Protein AF-A0A814LYJ8-F1 (afdb_monomer)

Structure (mmCIF, N/CA/C/O backbone):
data_AF-A0A814LYJ8-F1
#
_entry.id   AF-A0A814LYJ8-F1
#
loop_
_atom_site.group_PDB
_atom_site.id
_atom_site.type_symbol
_atom_site.label_atom_id
_atom_site.label_alt_id
_atom_site.label_comp_id
_atom_site.label_asym_id
_atom_site.label_entity_id
_atom_site.label_seq_id
_atom_site.pdbx_PDB_ins_code
_atom_site.Cartn_x
_atom_site.Cartn_y
_atom_site.Cartn_z
_atom_site.occupancy
_atom_site.B_iso_or_equiv
_atom_site.auth_seq_id
_atom_site.auth_comp_id
_atom_site.auth_asym_id
_atom_site.auth_atom_id
_atom_site.pdbx_PDB_model_num
ATOM 1 N N . MET A 1 1 ? -21.471 2.538 -28.122 1.00 33.69 1 MET A N 1
ATOM 2 C CA . MET A 1 1 ? -21.883 2.322 -26.720 1.00 33.69 1 MET A CA 1
ATOM 3 C C . MET A 1 1 ? -20.669 1.775 -25.994 1.00 33.69 1 MET A C 1
ATOM 5 O O . MET A 1 1 ? -20.336 0.611 -26.161 1.00 33.69 1 MET A O 1
ATOM 9 N N . THR A 1 2 ? -19.912 2.650 -25.343 1.00 31.03 2 THR A N 1
ATOM 10 C CA . THR A 1 2 ? -18.649 2.291 -24.691 1.00 31.03 2 THR A CA 1
ATOM 11 C C . THR A 1 2 ? -18.987 1.859 -23.271 1.00 31.03 2 THR A C 1
ATOM 13 O O . THR A 1 2 ? -19.443 2.676 -22.477 1.00 31.03 2 THR A O 1
ATOM 16 N N . PHE A 1 3 ? -18.837 0.571 -22.965 1.00 31.52 3 PHE A N 1
ATOM 17 C CA . PHE A 1 3 ? -18.967 0.076 -21.599 1.00 31.52 3 PHE A CA 1
ATOM 18 C C . PHE A 1 3 ? -17.738 0.529 -20.809 1.00 31.52 3 PHE A C 1
ATOM 20 O O . PHE A 1 3 ? -16.687 -0.105 -20.853 1.00 31.52 3 PHE A O 1
ATOM 27 N N . THR A 1 4 ? -17.851 1.641 -20.087 1.00 35.84 4 THR A N 1
ATOM 28 C CA . THR A 1 4 ? -16.944 1.931 -18.977 1.00 35.84 4 THR A CA 1
ATOM 29 C C . THR A 1 4 ? -17.219 0.898 -17.893 1.00 35.84 4 THR A C 1
ATOM 31 O O . THR A 1 4 ? -18.215 0.981 -17.176 1.00 35.84 4 THR A O 1
ATOM 34 N N . LYS A 1 5 ? -16.359 -0.120 -17.811 1.00 43.91 5 LYS A N 1
ATOM 35 C CA . LYS A 1 5 ? -16.302 -1.055 -16.687 1.00 43.91 5 LYS A CA 1
ATOM 36 C C . LYS A 1 5 ? -15.963 -0.226 -15.447 1.00 43.91 5 LYS A C 1
ATOM 38 O O . LYS A 1 5 ? -14.799 0.080 -15.211 1.00 43.91 5 LYS A O 1
ATOM 43 N N . HIS A 1 6 ? -16.978 0.219 -14.709 1.00 47.75 6 HIS A N 1
ATOM 44 C CA . HIS A 1 6 ? -16.765 0.845 -13.411 1.00 47.75 6 HIS A CA 1
ATOM 45 C C . HIS A 1 6 ? -16.099 -0.201 -12.519 1.00 47.75 6 HIS A C 1
ATOM 47 O O . HIS A 1 6 ? -16.712 -1.210 -12.175 1.00 47.75 6 HIS A O 1
ATOM 53 N N . ALA A 1 7 ? -14.818 0.000 -12.213 1.00 55.31 7 ALA A N 1
ATOM 54 C CA . ALA A 1 7 ? -14.160 -0.747 -11.158 1.00 55.31 7 ALA A CA 1
ATOM 55 C C . ALA A 1 7 ? -14.950 -0.485 -9.873 1.00 55.3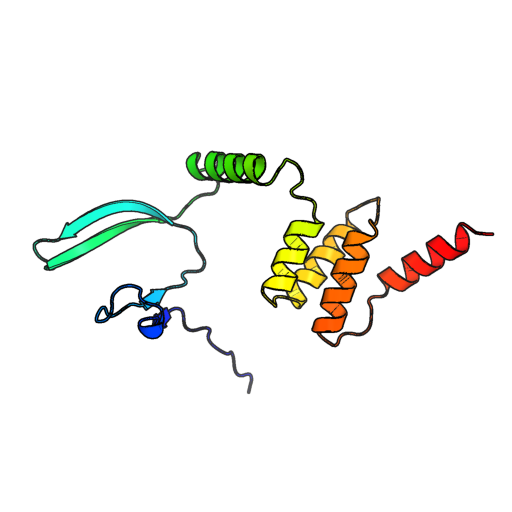1 7 ALA A C 1
ATOM 57 O O . ALA A 1 7 ? -15.133 0.668 -9.480 1.00 55.31 7 ALA A O 1
ATOM 58 N N . SER A 1 8 ? -15.489 -1.549 -9.281 1.00 58.19 8 SER A N 1
ATOM 59 C CA . SER A 1 8 ? -16.212 -1.449 -8.021 1.00 58.19 8 SER A CA 1
ATOM 60 C C . SER A 1 8 ? -15.223 -0.962 -6.964 1.00 58.19 8 SER A C 1
ATOM 62 O O . SER A 1 8 ? -14.170 -1.569 -6.777 1.00 58.19 8 SER A O 1
ATOM 64 N N . THR A 1 9 ? -15.520 0.159 -6.311 1.00 68.31 9 THR A N 1
ATOM 65 C CA . THR A 1 9 ? -14.655 0.750 -5.274 1.00 68.31 9 THR A CA 1
ATOM 66 C C . THR A 1 9 ? -14.619 -0.094 -4.003 1.00 68.31 9 THR A C 1
ATOM 68 O O . THR A 1 9 ? -13.833 0.189 -3.104 1.00 68.31 9 THR A O 1
ATOM 71 N N . SER A 1 10 ? -15.458 -1.127 -3.927 1.00 81.94 10 SER A N 1
ATOM 72 C CA . SER A 1 10 ? -15.451 -2.129 -2.875 1.00 81.94 10 SER A CA 1
ATOM 73 C C . SER A 1 10 ? -15.650 -3.549 -3.414 1.00 81.94 10 SER A C 1
ATOM 75 O O . SER A 1 10 ? -16.268 -3.748 -4.468 1.00 81.94 10 SER A O 1
ATOM 77 N N . ALA A 1 11 ? -15.126 -4.528 -2.678 1.00 84.62 11 ALA A N 1
ATOM 78 C CA . ALA A 1 11 ? -15.250 -5.955 -2.948 1.00 84.62 11 ALA A CA 1
ATOM 79 C C . ALA A 1 11 ? -15.507 -6.730 -1.650 1.00 84.62 11 ALA A C 1
ATOM 81 O O . ALA A 1 11 ? -14.872 -6.459 -0.635 1.00 84.62 11 ALA A O 1
ATOM 82 N N . ASP A 1 12 ? -16.412 -7.703 -1.698 1.00 85.69 12 ASP A N 1
ATOM 83 C CA . ASP A 1 12 ? -16.602 -8.685 -0.628 1.00 85.69 12 ASP A CA 1
ATOM 84 C C . ASP A 1 12 ? -15.430 -9.676 -0.642 1.00 85.69 12 ASP A C 1
ATOM 86 O O . ASP A 1 12 ? -15.125 -10.294 -1.670 1.00 85.69 12 ASP A O 1
ATOM 90 N N . ILE A 1 13 ? -14.760 -9.797 0.499 1.00 87.94 13 ILE A N 1
ATOM 91 C CA . ILE A 1 13 ? -13.598 -10.664 0.678 1.00 87.94 13 ILE A CA 1
ATOM 92 C C . ILE A 1 13 ? -13.796 -11.679 1.807 1.00 87.94 13 ILE A C 1
ATOM 94 O O . ILE A 1 13 ? -12.819 -12.259 2.269 1.00 87.94 13 ILE A O 1
ATOM 98 N N . ILE A 1 14 ? -15.041 -11.986 2.193 1.00 88.31 14 ILE A N 1
ATOM 99 C CA . ILE A 1 14 ? -15.364 -12.986 3.232 1.00 88.31 14 ILE A CA 1
ATOM 100 C C . ILE A 1 14 ? -14.660 -14.323 2.964 1.00 88.31 14 ILE A C 1
ATOM 102 O O . ILE A 1 14 ? -14.157 -14.978 3.873 1.00 88.31 14 ILE A O 1
ATOM 106 N N . HIS A 1 15 ? -14.577 -14.723 1.694 1.00 85.75 15 HIS A N 1
ATOM 107 C CA . HIS A 1 15 ? -13.919 -15.961 1.268 1.00 85.75 15 HIS A CA 1
ATOM 108 C C . HIS A 1 15 ? -12.396 -15.987 1.507 1.00 85.75 15 HIS A C 1
ATOM 110 O O . HIS A 1 15 ? -11.800 -17.063 1.470 1.00 85.75 15 HIS A O 1
ATOM 116 N N . LEU A 1 16 ? -11.777 -14.826 1.737 1.00 85.50 16 LEU A N 1
ATOM 117 C CA . LEU A 1 16 ? -10.364 -14.660 2.085 1.00 85.50 16 LEU A CA 1
ATOM 118 C C . LEU A 1 16 ? -10.153 -14.396 3.580 1.00 85.50 16 LEU A C 1
ATOM 120 O O . LEU A 1 16 ? -9.004 -14.414 4.024 1.00 85.50 16 LEU A O 1
ATOM 124 N N . SER A 1 17 ? -11.225 -14.159 4.343 1.00 80.81 17 SER A N 1
ATOM 125 C CA . SER A 1 17 ? -11.122 -13.840 5.764 1.00 80.81 17 SER A CA 1
ATOM 126 C C . SER A 1 17 ? -10.441 -14.972 6.532 1.00 80.81 17 SER A C 1
ATOM 128 O O . SER A 1 17 ? -10.746 -16.161 6.372 1.00 80.81 17 SER A O 1
ATOM 130 N N . TYR A 1 18 ? -9.516 -14.589 7.411 1.00 84.88 18 TYR A N 1
ATOM 131 C CA . TYR A 1 18 ? -8.881 -15.512 8.346 1.00 84.88 18 TYR A CA 1
ATOM 132 C C . TYR A 1 18 ? -9.880 -16.015 9.404 1.00 84.88 18 TYR A C 1
ATOM 134 O O . TYR A 1 18 ? -9.787 -17.160 9.859 1.00 84.88 18 TYR A O 1
ATOM 142 N N . TYR A 1 19 ? -10.865 -15.186 9.767 1.00 84.19 19 TYR A N 1
ATOM 143 C CA . TYR A 1 19 ? -11.868 -15.488 10.781 1.00 84.19 19 TYR A CA 1
ATOM 144 C C . TYR A 1 19 ? -13.190 -15.884 10.128 1.00 84.19 19 TYR A C 1
ATOM 146 O O . TYR A 1 19 ? -13.983 -15.069 9.666 1.00 84.19 19 TYR A O 1
ATOM 154 N N . LYS A 1 20 ? -13.456 -17.193 10.120 1.00 78.50 20 LYS A N 1
ATOM 155 C CA . LYS A 1 20 ? -14.696 -17.739 9.560 1.00 78.50 20 LYS A CA 1
ATOM 156 C C . LYS A 1 20 ? -15.916 -17.167 10.294 1.00 78.50 20 LYS A C 1
ATOM 158 O O . LYS A 1 20 ? -16.139 -17.507 11.454 1.00 78.50 20 LYS A O 1
ATOM 163 N N . GLY A 1 21 ? -16.719 -16.372 9.587 1.00 81.31 21 GLY A N 1
ATOM 164 C CA . GLY A 1 21 ? -17.972 -15.792 10.082 1.00 81.31 21 GLY A CA 1
ATOM 165 C C . GLY A 1 21 ? -17.977 -14.268 10.203 1.00 81.31 21 GLY A C 1
ATOM 166 O O . GLY A 1 21 ? -19.008 -13.720 10.583 1.00 81.31 21 GLY A O 1
ATOM 167 N N . GLU A 1 22 ? -16.869 -13.594 9.892 1.00 86.62 22 GLU A N 1
ATOM 168 C CA . GLU A 1 22 ? -16.846 -12.136 9.761 1.00 86.62 22 GLU A CA 1
ATOM 169 C C . GLU A 1 22 ? -17.238 -11.711 8.340 1.00 86.62 22 GLU A C 1
ATOM 171 O O . GLU A 1 22 ? -16.815 -12.324 7.357 1.00 86.62 22 GLU A O 1
ATOM 176 N N . ASP A 1 23 ? -18.046 -10.652 8.244 1.00 86.44 23 ASP A N 1
ATOM 177 C CA . ASP A 1 23 ? -18.346 -9.984 6.980 1.00 86.44 23 ASP A CA 1
ATOM 178 C C . ASP A 1 23 ? -17.226 -8.974 6.681 1.00 86.44 23 ASP A C 1
ATOM 180 O O . ASP A 1 23 ? -17.110 -7.947 7.354 1.00 86.44 23 ASP A O 1
ATOM 184 N N . GLU A 1 24 ? -16.390 -9.256 5.678 1.00 86.81 24 GLU A N 1
ATOM 185 C CA . GLU A 1 24 ? -15.256 -8.407 5.302 1.00 86.81 24 GLU A CA 1
ATOM 186 C C . GLU A 1 24 ? -15.437 -7.777 3.919 1.00 86.81 24 GLU A C 1
ATOM 188 O O . GLU A 1 24 ? -15.742 -8.445 2.927 1.00 86.81 24 GLU A O 1
ATOM 193 N N . VAL A 1 25 ? -15.176 -6.470 3.840 1.00 86.69 25 VAL A N 1
ATOM 194 C CA . VAL A 1 25 ? -15.229 -5.700 2.596 1.00 86.69 25 VAL A CA 1
ATOM 195 C C . VAL A 1 25 ? -13.910 -4.962 2.395 1.00 86.69 25 VAL A C 1
ATOM 197 O O . VAL A 1 25 ? -13.503 -4.148 3.222 1.00 86.69 25 VAL A O 1
ATOM 200 N N . LEU A 1 26 ? -13.263 -5.205 1.258 1.00 84.31 26 LEU A N 1
ATOM 201 C CA . LEU A 1 26 ? -12.135 -4.419 0.777 1.00 84.31 26 LEU A CA 1
ATOM 202 C C . LEU A 1 26 ? -12.657 -3.142 0.123 1.00 84.31 26 LEU A C 1
ATOM 204 O O . LEU A 1 26 ? -13.551 -3.214 -0.716 1.00 84.31 26 LEU A O 1
ATOM 208 N N . ILE A 1 27 ? -12.072 -1.989 0.445 1.00 81.62 27 ILE A N 1
ATOM 209 C CA . ILE A 1 27 ? -12.386 -0.710 -0.201 1.00 81.62 27 ILE A CA 1
ATOM 210 C C . ILE A 1 27 ? -11.109 -0.148 -0.827 1.00 81.62 27 ILE A C 1
ATOM 212 O O . ILE A 1 27 ? -10.098 0.021 -0.149 1.00 81.62 27 ILE A O 1
ATOM 216 N N . MET A 1 28 ? -11.159 0.168 -2.120 1.00 78.88 28 MET A N 1
ATOM 217 C CA . MET A 1 28 ? -10.081 0.844 -2.839 1.00 78.88 28 MET A CA 1
ATOM 218 C C . MET A 1 28 ? -10.458 2.304 -3.077 1.00 78.88 28 MET A C 1
ATOM 220 O O . MET A 1 28 ? -11.312 2.611 -3.907 1.00 78.88 28 MET A O 1
ATOM 224 N N . LEU A 1 29 ? -9.792 3.211 -2.362 1.00 72.69 29 LEU A N 1
ATOM 225 C CA . LEU A 1 29 ? -10.038 4.655 -2.449 1.00 72.69 29 LEU A CA 1
ATOM 226 C C . LEU A 1 29 ? -9.052 5.388 -3.373 1.00 72.69 29 LEU A C 1
ATOM 228 O O . LEU A 1 29 ? -9.171 6.595 -3.554 1.00 72.69 29 LEU A O 1
ATOM 232 N N . GLY A 1 30 ? -8.082 4.677 -3.963 1.00 68.31 30 GLY A N 1
ATOM 233 C CA . GLY A 1 30 ? -7.074 5.272 -4.851 1.00 68.31 30 GLY A CA 1
ATOM 234 C C . GLY A 1 30 ? -6.182 6.318 -4.171 1.00 68.31 30 GLY A C 1
ATOM 235 O O . GLY A 1 30 ? -5.555 7.117 -4.857 1.00 68.31 30 GLY A O 1
ATOM 236 N N . ALA A 1 31 ? -6.144 6.319 -2.838 1.00 74.56 31 ALA A N 1
ATOM 237 C CA . ALA A 1 31 ? -5.412 7.262 -2.010 1.00 74.56 31 ALA A CA 1
ATOM 238 C C . ALA A 1 31 ? -4.800 6.532 -0.811 1.00 74.56 31 ALA A C 1
ATOM 240 O O . ALA A 1 31 ? -5.345 5.533 -0.334 1.00 74.56 31 ALA A O 1
ATOM 241 N N . MET A 1 32 ? -3.660 7.036 -0.343 1.00 75.88 32 MET A N 1
ATOM 242 C CA . MET A 1 32 ? -3.023 6.566 0.882 1.00 75.88 32 MET A CA 1
ATOM 243 C C . MET A 1 32 ? -3.550 7.375 2.062 1.00 75.88 32 MET A C 1
ATOM 245 O O . MET A 1 32 ? -3.737 8.586 1.958 1.00 75.88 32 MET A O 1
ATOM 249 N N . PHE A 1 33 ? -3.790 6.698 3.180 1.00 82.88 33 PHE A N 1
ATOM 250 C CA . PHE A 1 33 ? -4.274 7.328 4.398 1.00 82.88 33 PHE A CA 1
ATOM 251 C C . PHE A 1 33 ? -3.393 6.941 5.576 1.00 82.88 33 PHE A C 1
ATOM 253 O O . PHE A 1 33 ? -3.013 5.776 5.712 1.00 82.88 33 PHE A O 1
ATOM 260 N N . HIS A 1 34 ? -3.113 7.907 6.441 1.00 82.12 34 HIS A N 1
ATOM 261 C CA . HIS A 1 34 ? -2.498 7.660 7.733 1.00 82.12 34 HIS A CA 1
ATOM 262 C C . HIS A 1 34 ? -3.597 7.394 8.772 1.00 82.12 34 HIS A C 1
ATOM 264 O O . HIS A 1 34 ? -4.610 8.096 8.826 1.00 82.12 34 HIS A O 1
ATOM 270 N N . THR A 1 35 ? -3.439 6.334 9.571 1.00 87.81 35 THR A N 1
ATOM 271 C CA . THR A 1 35 ? -4.402 6.009 10.634 1.00 87.81 35 THR A CA 1
ATOM 272 C C . THR A 1 35 ? -4.034 6.771 11.893 1.00 87.81 35 THR A C 1
ATOM 274 O O . THR A 1 35 ? -3.075 6.429 12.573 1.00 87.81 35 THR A O 1
ATOM 277 N N . GLU A 1 36 ? -4.842 7.768 12.236 1.00 87.19 36 GLU A N 1
ATOM 278 C CA . GLU A 1 36 ? -4.612 8.616 13.406 1.00 87.19 36 GLU A CA 1
ATOM 279 C C . GLU A 1 36 ? -5.013 7.912 14.699 1.00 87.19 36 GLU A C 1
ATOM 281 O O . GLU A 1 36 ? -4.333 7.971 15.724 1.00 87.19 36 GLU A O 1
ATOM 286 N N . LYS A 1 37 ? -6.189 7.281 14.681 1.00 93.38 37 LYS A N 1
ATOM 287 C CA . LYS A 1 37 ? -6.786 6.717 15.886 1.00 93.38 37 LYS A CA 1
ATOM 288 C C . LYS A 1 37 ? -7.831 5.681 15.544 1.00 93.38 37 LYS A C 1
ATOM 290 O O . LYS A 1 37 ? -8.637 5.876 14.643 1.00 93.38 37 LYS A O 1
ATOM 295 N N . ILE A 1 38 ? -7.880 4.632 16.354 1.00 95.94 38 ILE A N 1
ATOM 296 C CA . ILE A 1 38 ? -8.980 3.676 16.366 1.00 95.94 38 ILE A CA 1
ATOM 297 C C . ILE A 1 38 ? -9.624 3.731 17.749 1.00 95.94 38 ILE A C 1
ATOM 299 O O . ILE A 1 38 ? -8.946 3.594 18.769 1.00 95.94 38 ILE A O 1
ATOM 303 N N . ASN A 1 39 ? -10.933 3.960 17.809 1.00 96.25 39 ASN A N 1
ATOM 304 C CA . ASN A 1 39 ? -11.669 3.947 19.069 1.00 96.25 39 ASN A CA 1
ATOM 305 C C . ASN A 1 39 ? -13.076 3.387 18.917 1.00 96.25 39 ASN A C 1
ATOM 307 O O . ASN A 1 39 ? -13.715 3.536 17.883 1.00 96.25 39 ASN A O 1
ATOM 311 N N . TYR A 1 40 ? -13.587 2.797 19.993 1.00 97.06 40 TYR A N 1
ATOM 312 C CA . TYR A 1 40 ? -14.961 2.321 20.033 1.00 97.06 40 TYR A CA 1
ATOM 313 C C . TYR A 1 40 ? -15.928 3.486 20.281 1.00 97.06 40 TYR A C 1
ATOM 315 O O . TYR A 1 40 ? -15.881 4.139 21.331 1.00 97.06 40 TYR A O 1
ATOM 323 N N . GLY A 1 41 ? -16.796 3.767 19.311 1.00 95.31 41 GLY A N 1
ATOM 324 C CA . GLY A 1 41 ? -17.892 4.722 19.435 1.00 95.31 41 GLY A CA 1
ATOM 325 C C . GLY A 1 41 ? -19.025 4.102 20.242 1.00 95.31 41 GLY A C 1
ATOM 326 O O . GLY A 1 41 ? -19.785 3.287 19.732 1.00 95.31 41 GLY A O 1
ATOM 327 N N . LYS A 1 42 ? -19.158 4.466 21.525 1.00 94.81 42 LYS A N 1
ATOM 328 C CA . LYS A 1 42 ? -20.205 3.900 22.402 1.00 94.81 42 LYS A CA 1
ATOM 329 C C . LYS A 1 42 ? -21.627 4.195 21.917 1.00 94.81 42 LYS A C 1
ATOM 331 O O . LYS A 1 42 ? -22.542 3.452 22.255 1.00 94.81 42 LYS A O 1
ATOM 336 N N . LYS A 1 43 ? -21.831 5.290 21.184 1.00 93.94 43 LYS A N 1
ATOM 337 C CA . LYS A 1 43 ? -23.149 5.678 20.675 1.00 93.94 43 LYS A CA 1
ATOM 338 C C . LYS A 1 43 ? -23.499 4.891 19.412 1.00 93.94 43 LYS A C 1
ATOM 340 O O . LYS A 1 43 ? -24.622 4.429 19.275 1.00 93.94 43 LYS A O 1
ATOM 345 N N . GLU A 1 44 ? -22.524 4.725 18.532 1.00 91.94 44 GLU A N 1
ATOM 346 C CA . GLU A 1 44 ? -22.629 4.031 17.251 1.00 91.94 44 GLU A CA 1
ATOM 347 C C . GLU A 1 44 ? -22.473 2.508 17.407 1.00 91.94 44 GLU A C 1
ATOM 349 O O . GLU A 1 44 ? -22.811 1.765 16.495 1.00 91.94 44 GLU A O 1
ATOM 354 N N . GLN A 1 45 ? -21.988 2.051 18.571 1.00 95.19 45 GLN A N 1
ATOM 355 C CA . GLN A 1 45 ? -21.694 0.650 18.900 1.00 95.19 45 GLN A CA 1
ATOM 356 C C . GLN A 1 45 ? -20.771 -0.014 17.868 1.00 95.19 45 GLN A C 1
ATOM 358 O O . GLN A 1 45 ? -20.947 -1.172 17.498 1.00 95.19 45 GLN A O 1
ATOM 363 N N . MET A 1 46 ? -19.774 0.735 17.397 1.00 93.38 46 MET A N 1
ATOM 364 C CA . MET A 1 46 ? -18.813 0.254 16.410 1.00 93.38 46 MET A CA 1
ATOM 365 C C . MET A 1 46 ? -17.428 0.858 16.627 1.00 93.38 46 MET A C 1
ATOM 367 O O . MET A 1 46 ? -17.273 1.921 17.234 1.00 93.38 46 MET A O 1
ATOM 371 N N . TRP A 1 47 ? -16.410 0.179 16.105 1.00 94.50 47 TRP A N 1
ATOM 372 C CA . TRP A 1 47 ? -15.065 0.731 16.018 1.00 94.50 47 TRP A CA 1
ATOM 373 C C . TRP A 1 47 ? -14.998 1.773 14.904 1.00 94.50 47 TRP A C 1
ATOM 375 O O . TRP A 1 47 ? -15.454 1.539 13.789 1.00 94.50 47 TRP A O 1
ATOM 385 N N . ILE A 1 48 ? -14.434 2.932 15.228 1.00 94.44 48 ILE A N 1
ATOM 386 C CA . ILE A 1 48 ? -14.252 4.055 14.316 1.00 94.44 48 ILE A CA 1
ATOM 387 C C . ILE A 1 48 ? -12.751 4.248 14.137 1.00 94.44 48 ILE A C 1
ATOM 389 O O . ILE A 1 48 ? -12.036 4.493 15.113 1.00 94.44 48 ILE A O 1
ATOM 393 N N . ALA A 1 49 ? -12.292 4.125 12.894 1.00 92.75 49 ALA A N 1
ATOM 394 C CA . ALA A 1 49 ? -10.947 4.498 12.489 1.00 92.75 49 ALA A CA 1
ATOM 395 C C . ALA A 1 49 ? -10.977 5.928 11.933 1.00 92.75 49 ALA A C 1
ATOM 397 O O . ALA A 1 49 ? -11.610 6.196 10.912 1.00 92.75 49 ALA A O 1
ATOM 398 N N . SER A 1 50 ? -10.306 6.846 12.620 1.00 91.50 50 SER A N 1
ATOM 399 C CA . SER A 1 50 ? -10.032 8.189 12.122 1.00 91.50 50 SER A CA 1
ATOM 400 C C . SER A 1 50 ? -8.773 8.142 11.272 1.00 91.50 50 SER A C 1
ATOM 402 O O . SER A 1 50 ? -7.716 7.729 11.754 1.00 91.50 50 SER A O 1
ATOM 404 N N . VAL A 1 51 ? -8.891 8.575 10.020 1.00 88.06 51 VAL A N 1
ATOM 405 C CA . VAL A 1 51 ? -7.796 8.569 9.050 1.00 88.06 51 VAL A CA 1
ATOM 406 C C . VAL A 1 51 ? -7.617 9.952 8.431 1.00 88.06 51 VAL A C 1
ATOM 408 O O . VAL A 1 51 ? -8.595 10.679 8.238 1.00 88.06 51 VAL A O 1
ATOM 411 N N . SER A 1 52 ? -6.379 10.317 8.122 1.00 85.38 52 SER A N 1
ATOM 412 C CA . SER A 1 52 ? -6.013 11.532 7.392 1.00 85.38 52 SER A CA 1
ATOM 413 C C . SER A 1 52 ? -5.474 11.155 6.011 1.00 85.38 52 SER A C 1
ATOM 415 O O . SER A 1 52 ? -4.959 10.053 5.815 1.00 85.38 52 SER A O 1
ATOM 417 N N . LEU A 1 53 ? -5.655 12.029 5.016 1.00 82.25 53 LEU A N 1
ATOM 418 C CA . LEU A 1 53 ? -5.065 11.816 3.694 1.00 82.25 53 LEU A CA 1
ATOM 419 C C . LEU A 1 53 ? -3.549 11.971 3.816 1.00 82.25 53 LEU A C 1
ATOM 421 O O . LEU A 1 53 ? -3.094 13.017 4.272 1.00 82.25 53 LEU A O 1
ATOM 425 N N . ALA A 1 54 ? -2.805 10.957 3.379 1.00 73.62 54 ALA A N 1
ATOM 426 C CA . ALA A 1 54 ? -1.355 11.032 3.341 1.00 73.62 54 ALA A CA 1
ATOM 427 C C . ALA A 1 54 ? -0.923 12.122 2.349 1.00 73.62 54 ALA A C 1
ATOM 429 O O . ALA A 1 54 ? -1.350 12.121 1.190 1.00 73.62 54 ALA A O 1
ATOM 430 N N . SER A 1 55 ? -0.093 13.049 2.812 1.00 69.00 55 SER A N 1
ATOM 431 C CA . SER A 1 55 ? 0.537 14.084 1.992 1.00 69.00 55 SER A CA 1
ATOM 432 C C . SER A 1 55 ? 1.975 13.681 1.657 1.00 69.00 55 SER A C 1
ATOM 434 O O . SER A 1 55 ? 2.628 12.997 2.439 1.00 69.00 55 SER A O 1
ATOM 436 N N . ASP A 1 56 ? 2.518 14.159 0.534 1.00 56.12 56 ASP A N 1
ATOM 437 C CA . ASP A 1 56 ? 3.935 13.957 0.167 1.00 56.12 56 ASP A CA 1
ATOM 438 C C . ASP A 1 56 ? 4.918 14.537 1.211 1.00 56.12 56 ASP A C 1
ATOM 440 O O . ASP A 1 56 ? 6.102 14.180 1.252 1.00 56.12 56 ASP A O 1
ATOM 444 N N . ASP A 1 57 ? 4.426 15.431 2.072 1.00 55.97 57 ASP A N 1
ATOM 445 C CA . ASP A 1 57 ? 5.182 16.048 3.162 1.00 55.97 57 ASP A CA 1
ATOM 446 C C . ASP A 1 57 ? 5.103 15.287 4.493 1.00 55.97 57 ASP A C 1
ATOM 448 O O . ASP A 1 57 ? 5.770 15.687 5.450 1.00 55.97 57 ASP A O 1
ATOM 452 N N . ASP A 1 58 ? 4.360 14.178 4.563 1.00 60.84 58 ASP A N 1
ATOM 453 C CA . ASP A 1 58 ? 4.350 13.327 5.752 1.00 60.84 58 ASP A CA 1
ATOM 454 C C . ASP A 1 58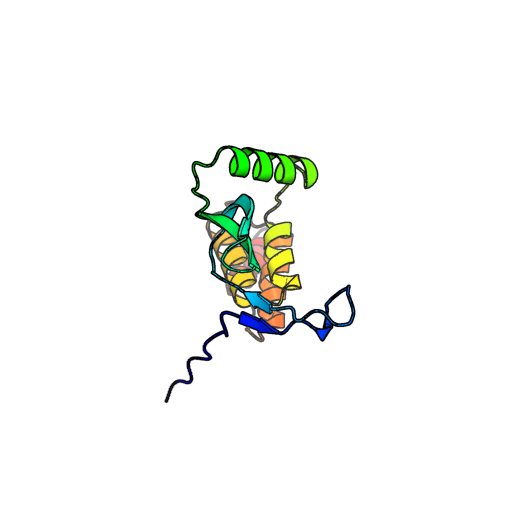 ? 5.723 12.663 5.918 1.00 60.84 58 ASP A C 1
ATOM 456 O O . ASP A 1 58 ? 6.132 11.774 5.165 1.00 60.84 58 ASP A O 1
ATOM 460 N N . TYR A 1 59 ? 6.458 13.129 6.928 1.00 57.12 59 TYR A N 1
ATOM 461 C CA . TYR A 1 59 ? 7.790 12.641 7.292 1.00 57.12 59 TYR A CA 1
ATOM 462 C C . TYR A 1 59 ? 7.817 11.118 7.480 1.00 57.12 59 TYR A C 1
ATOM 464 O O . TYR A 1 59 ? 8.772 10.465 7.059 1.00 57.12 59 TYR A O 1
ATOM 472 N N . ASP A 1 60 ? 6.728 10.547 7.994 1.00 58.94 60 ASP A N 1
ATOM 473 C CA . ASP A 1 60 ? 6.593 9.108 8.207 1.00 58.94 60 ASP A CA 1
ATOM 474 C C . ASP A 1 60 ? 6.564 8.316 6.892 1.00 58.94 60 ASP A C 1
ATOM 476 O O . ASP A 1 60 ? 7.077 7.198 6.840 1.00 58.94 60 ASP A O 1
ATOM 480 N N . LEU A 1 61 ? 6.044 8.887 5.794 1.00 59.22 61 LEU A N 1
ATOM 481 C CA . LEU A 1 61 ? 6.144 8.251 4.479 1.00 59.22 61 LEU A CA 1
ATOM 482 C C . LEU A 1 61 ? 7.573 8.287 3.954 1.00 59.22 61 LEU A C 1
ATOM 484 O O . LEU A 1 61 ? 8.020 7.298 3.380 1.00 59.22 61 LEU A O 1
ATOM 488 N N . LYS A 1 62 ? 8.313 9.381 4.156 1.00 60.78 62 LYS A N 1
ATOM 489 C CA . LYS A 1 62 ? 9.722 9.463 3.735 1.00 60.78 62 LYS A CA 1
ATOM 490 C C . LYS A 1 62 ? 10.584 8.447 4.468 1.00 60.78 62 LYS A C 1
ATOM 492 O O . LYS A 1 62 ? 11.394 7.782 3.821 1.00 60.78 62 LYS A O 1
ATOM 497 N N . ASP A 1 63 ? 10.379 8.282 5.767 1.00 64.62 63 ASP A N 1
ATOM 498 C CA . ASP A 1 63 ? 11.105 7.293 6.563 1.00 64.62 63 ASP A CA 1
ATOM 499 C C . ASP A 1 63 ? 10.677 5.868 6.206 1.00 64.62 63 ASP A C 1
ATOM 501 O O . ASP A 1 63 ? 11.527 4.991 6.070 1.00 64.62 63 ASP A O 1
ATOM 505 N N . LEU A 1 64 ? 9.388 5.638 5.938 1.00 63.44 64 LEU A N 1
ATOM 506 C CA . LEU A 1 64 ? 8.890 4.357 5.441 1.00 63.44 64 LEU A CA 1
ATOM 507 C C . LEU A 1 64 ? 9.477 4.014 4.064 1.00 63.44 64 LEU A C 1
ATOM 509 O O . LEU A 1 64 ? 9.971 2.906 3.866 1.00 63.44 64 LEU A O 1
ATOM 513 N N . PHE A 1 65 ? 9.468 4.955 3.117 1.00 60.47 65 PHE A N 1
ATOM 514 C CA . PHE A 1 65 ? 10.068 4.781 1.793 1.00 60.47 65 PHE A CA 1
ATOM 515 C C . PHE A 1 65 ? 11.578 4.582 1.885 1.00 60.47 65 PHE A C 1
ATOM 517 O O . PHE A 1 65 ? 12.109 3.736 1.172 1.00 60.47 65 PHE A O 1
ATOM 524 N N . SER A 1 66 ? 12.261 5.301 2.775 1.00 60.84 66 SER A N 1
ATOM 525 C CA . SER A 1 66 ? 13.697 5.132 3.021 1.00 60.84 66 SER A CA 1
ATOM 526 C C . SER A 1 66 ? 13.990 3.767 3.639 1.00 60.84 66 SER A C 1
ATOM 528 O O . SER A 1 66 ? 14.870 3.062 3.165 1.00 60.84 66 SER A O 1
ATOM 530 N N . HIS A 1 67 ? 13.184 3.321 4.603 1.00 64.38 67 HIS A N 1
ATOM 531 C CA . HIS A 1 67 ? 13.291 1.990 5.193 1.00 64.38 67 HIS A CA 1
ATOM 532 C C . HIS A 1 67 ? 13.052 0.880 4.162 1.00 64.38 67 HIS A C 1
ATOM 534 O O . HIS A 1 67 ? 13.794 -0.101 4.119 1.00 64.38 67 HIS A O 1
ATOM 540 N N . TYR A 1 68 ? 12.042 1.026 3.298 1.00 55.50 68 TYR A N 1
ATOM 541 C CA . TYR A 1 68 ? 11.827 0.096 2.190 1.00 55.50 68 TYR A CA 1
ATOM 542 C C . TYR A 1 68 ? 12.978 0.136 1.191 1.00 55.50 68 TYR A C 1
ATOM 544 O O . TYR A 1 68 ? 13.405 -0.920 0.739 1.00 55.50 68 TYR A O 1
ATOM 552 N N . LYS A 1 69 ? 13.521 1.314 0.886 1.00 56.03 69 LYS A N 1
ATOM 553 C CA . LYS A 1 69 ? 14.682 1.473 0.007 1.00 56.03 69 LYS A CA 1
ATOM 554 C C . LYS A 1 69 ? 15.926 0.794 0.586 1.00 56.03 69 LYS A C 1
ATOM 556 O O . LYS A 1 69 ? 16.601 0.076 -0.137 1.00 56.03 69 LYS A O 1
ATOM 561 N N . ASP A 1 70 ? 16.170 0.913 1.886 1.00 59.03 70 ASP A N 1
ATOM 562 C CA . ASP A 1 70 ? 17.291 0.250 2.561 1.00 59.03 70 ASP A CA 1
ATOM 563 C C . ASP A 1 70 ? 17.107 -1.272 2.628 1.00 59.03 70 ASP A C 1
ATOM 565 O O . ASP A 1 70 ? 18.059 -2.034 2.464 1.00 59.03 70 ASP A O 1
ATOM 569 N N . LYS A 1 71 ? 15.869 -1.737 2.830 1.00 54.88 71 LYS A N 1
ATOM 570 C CA . LYS A 1 71 ? 15.538 -3.166 2.924 1.00 54.88 71 LYS A CA 1
ATOM 571 C C . LYS A 1 71 ? 15.502 -3.868 1.563 1.00 54.88 71 LYS A C 1
ATOM 573 O O . LYS A 1 71 ? 15.789 -5.060 1.486 1.00 54.88 71 LYS A O 1
ATOM 578 N N . ILE A 1 72 ? 15.128 -3.145 0.510 1.00 52.50 72 ILE A N 1
ATOM 579 C CA . ILE A 1 72 ? 15.098 -3.620 -0.883 1.00 52.50 72 ILE A CA 1
ATOM 580 C C . ILE A 1 72 ? 16.479 -3.432 -1.547 1.00 52.50 72 ILE A C 1
ATOM 582 O O . ILE A 1 72 ? 16.783 -4.105 -2.530 1.00 52.50 72 ILE A O 1
ATOM 586 N N . GLY A 1 73 ? 17.346 -2.606 -0.951 1.00 44.56 73 GLY A N 1
ATOM 587 C CA . GLY A 1 73 ? 18.657 -2.219 -1.462 1.00 44.56 73 GLY A CA 1
ATOM 588 C C . GLY A 1 73 ? 18.591 -0.925 -2.280 1.00 44.56 73 GLY A C 1
ATOM 589 O O . GLY A 1 73 ? 17.572 -0.618 -2.901 1.00 44.56 73 GLY A O 1
ATOM 590 N N . GLU A 1 74 ? 19.703 -0.174 -2.329 1.00 46.47 74 GLU A N 1
ATOM 591 C CA . GLU A 1 74 ? 19.841 1.052 -3.148 1.00 46.47 74 GLU A CA 1
ATOM 592 C C . GLU A 1 74 ? 19.478 0.826 -4.626 1.00 46.47 74 GLU A C 1
ATOM 594 O O . GLU A 1 74 ? 19.075 1.747 -5.338 1.00 46.47 74 GLU A O 1
ATOM 599 N N . GLU A 1 75 ? 19.538 -0.428 -5.058 1.00 46.88 75 GLU A N 1
ATOM 600 C CA . GLU A 1 75 ? 18.979 -0.930 -6.294 1.00 46.88 75 GLU A CA 1
ATOM 601 C C . GLU A 1 75 ? 17.458 -1.142 -6.192 1.00 46.88 75 GLU A C 1
ATOM 603 O O . GLU A 1 75 ? 16.927 -2.232 -6.406 1.00 46.88 75 GLU A O 1
ATOM 608 N N . THR A 1 76 ? 16.711 -0.042 -6.092 1.00 50.34 76 THR A N 1
ATOM 609 C CA . THR A 1 76 ? 15.467 0.062 -6.881 1.00 50.34 76 THR A CA 1
ATOM 610 C C . THR A 1 76 ? 15.865 0.145 -8.359 1.00 50.34 76 THR A C 1
ATOM 612 O O . THR A 1 76 ? 15.682 1.146 -9.047 1.00 50.34 76 THR A O 1
ATOM 615 N N . ASN A 1 77 ? 16.527 -0.912 -8.833 1.00 56.38 77 ASN A N 1
ATOM 616 C CA . ASN A 1 77 ? 16.941 -1.076 -10.205 1.00 56.38 77 ASN A CA 1
ATOM 617 C C . ASN A 1 77 ? 15.647 -1.069 -11.007 1.00 56.38 77 ASN A C 1
ATOM 619 O O . ASN A 1 77 ? 14.731 -1.810 -10.683 1.00 56.38 77 ASN A O 1
ATOM 623 N N . ILE A 1 78 ? 15.536 -0.210 -12.012 1.00 55.59 78 ILE A N 1
ATOM 624 C CA . ILE A 1 78 ? 14.336 -0.022 -12.843 1.00 55.59 78 ILE A CA 1
ATOM 625 C C . ILE A 1 78 ? 13.712 -1.360 -13.285 1.00 55.59 78 ILE A C 1
ATOM 627 O O . ILE A 1 78 ? 12.498 -1.479 -13.452 1.00 55.59 78 ILE A O 1
ATOM 631 N N . ASN A 1 79 ? 14.539 -2.398 -13.406 1.00 60.62 79 ASN A N 1
ATOM 632 C CA . ASN A 1 79 ? 14.102 -3.761 -13.634 1.00 60.62 79 ASN A CA 1
ATOM 633 C C . ASN A 1 79 ? 13.109 -4.300 -12.579 1.00 60.62 79 ASN A C 1
ATOM 635 O O . ASN A 1 79 ? 12.133 -4.936 -12.960 1.00 60.62 79 ASN A O 1
ATOM 639 N N . SER A 1 80 ? 13.299 -4.037 -11.282 1.00 65.31 80 SER A N 1
ATOM 640 C CA . SER A 1 80 ? 12.417 -4.519 -10.211 1.00 65.31 80 SER A CA 1
ATOM 641 C C . SER A 1 80 ? 11.024 -3.893 -10.291 1.00 65.31 80 SER A C 1
ATOM 643 O O . SER A 1 80 ? 10.038 -4.622 -10.247 1.00 65.31 80 SER A O 1
ATOM 645 N N . SER A 1 81 ? 10.922 -2.585 -10.533 1.00 68.12 81 SER A N 1
ATOM 646 C CA . SER A 1 81 ? 9.634 -1.893 -10.697 1.00 68.12 81 SER A CA 1
ATOM 647 C C . SER A 1 81 ? 8.858 -2.371 -11.927 1.00 68.12 81 SER A C 1
ATOM 649 O O . SER A 1 81 ? 7.666 -2.664 -11.841 1.00 68.12 81 SER A O 1
ATOM 651 N N . GLY A 1 82 ? 9.528 -2.498 -13.076 1.00 72.62 82 GLY A N 1
ATOM 652 C CA . GLY A 1 82 ? 8.889 -3.010 -14.289 1.00 72.62 82 GLY A CA 1
ATOM 653 C C . GLY A 1 82 ? 8.518 -4.495 -14.188 1.00 72.62 82 GLY A C 1
ATOM 654 O O . GLY A 1 82 ? 7.466 -4.901 -14.681 1.00 72.62 82 GLY A O 1
ATOM 655 N N . LYS A 1 83 ? 9.316 -5.298 -13.474 1.00 74.00 83 LYS A N 1
ATOM 656 C CA . LYS A 1 83 ? 9.031 -6.713 -13.216 1.00 74.00 83 LYS A CA 1
ATOM 657 C C . LYS A 1 83 ? 7.836 -6.896 -12.285 1.00 74.00 83 LYS A C 1
ATOM 659 O O . LYS A 1 83 ? 7.009 -7.758 -12.554 1.00 74.00 83 LYS A O 1
ATOM 664 N N . ILE A 1 84 ? 7.693 -6.059 -11.259 1.00 75.50 84 ILE A N 1
ATOM 665 C CA . ILE A 1 84 ? 6.507 -6.064 -10.392 1.00 75.50 84 ILE A CA 1
ATOM 666 C C . ILE A 1 84 ? 5.245 -5.778 -11.220 1.00 75.50 84 ILE A C 1
ATOM 668 O O . ILE A 1 84 ? 4.247 -6.474 -11.072 1.00 75.50 84 ILE A O 1
ATOM 672 N N . LEU A 1 85 ? 5.288 -4.819 -12.155 1.00 76.81 85 LEU A N 1
ATOM 673 C CA . LEU A 1 85 ? 4.161 -4.559 -13.064 1.00 76.81 85 LEU A CA 1
ATOM 674 C C . LEU A 1 85 ? 3.833 -5.772 -13.953 1.00 76.81 85 LEU A C 1
ATOM 676 O O . LEU A 1 85 ? 2.659 -6.081 -14.141 1.00 76.81 85 LEU A O 1
ATOM 680 N N . LEU A 1 86 ? 4.848 -6.489 -14.449 1.00 75.75 86 LEU A N 1
ATOM 681 C CA . LEU A 1 86 ? 4.651 -7.744 -15.185 1.00 75.75 86 LEU A CA 1
ATOM 682 C C . LEU A 1 86 ? 4.011 -8.834 -14.314 1.00 75.75 86 LEU A C 1
ATOM 684 O O . LEU A 1 86 ? 3.084 -9.505 -14.759 1.00 75.75 86 LEU A O 1
ATOM 688 N N . GLU A 1 87 ? 4.485 -9.008 -13.080 1.00 73.88 87 GLU A N 1
ATOM 689 C CA . GLU A 1 87 ? 3.964 -10.004 -12.133 1.00 73.88 87 GLU A CA 1
ATOM 690 C C . GLU A 1 87 ? 2.521 -9.699 -11.705 1.00 73.88 87 GLU A C 1
ATOM 692 O O . GLU A 1 87 ? 1.734 -10.619 -11.499 1.00 73.88 87 GLU A O 1
ATOM 697 N N . MET A 1 88 ? 2.143 -8.419 -11.651 1.00 74.81 88 MET A N 1
ATOM 698 C CA . MET A 1 88 ? 0.768 -7.978 -11.393 1.00 74.81 88 MET A CA 1
ATOM 699 C C . MET A 1 88 ? -0.157 -8.077 -12.620 1.00 74.81 88 MET A C 1
ATOM 701 O O . MET A 1 88 ? -1.346 -7.786 -12.506 1.00 74.81 88 MET A O 1
ATOM 705 N N . GLY A 1 89 ? 0.356 -8.469 -13.793 1.00 76.44 89 GLY A N 1
ATOM 706 C CA . GLY A 1 89 ? -0.418 -8.528 -15.040 1.00 76.44 89 GLY A CA 1
ATOM 707 C C . GLY A 1 89 ? -0.708 -7.159 -15.669 1.00 76.44 89 GLY A C 1
ATOM 708 O O . GLY A 1 89 ? -1.486 -7.057 -16.615 1.00 76.44 89 GLY A O 1
ATOM 709 N N . GLU A 1 90 ? -0.075 -6.098 -15.171 1.00 80.94 90 GLU A N 1
ATOM 710 C CA . GLU A 1 90 ? -0.228 -4.711 -15.624 1.00 80.94 90 GLU A CA 1
ATOM 711 C C . GLU A 1 90 ? 0.712 -4.430 -16.812 1.00 80.94 90 GLU A C 1
ATOM 713 O O . GLU A 1 90 ? 1.549 -3.522 -16.790 1.00 80.94 90 GLU A O 1
ATOM 718 N N . TYR A 1 91 ? 0.601 -5.247 -17.860 1.00 81.44 91 TYR A N 1
ATOM 719 C CA . TYR A 1 91 ? 1.544 -5.285 -18.982 1.00 81.44 91 TYR A CA 1
ATOM 720 C C . TYR A 1 91 ? 1.620 -3.959 -19.761 1.00 81.44 91 TYR A C 1
ATOM 722 O O . TYR A 1 91 ? 2.715 -3.508 -20.089 1.00 81.44 91 TYR A O 1
ATOM 730 N N . ASP A 1 92 ? 0.497 -3.263 -19.975 1.00 78.56 92 ASP A N 1
ATOM 731 C CA . ASP A 1 92 ? 0.482 -1.945 -20.637 1.00 78.56 92 ASP A CA 1
ATOM 732 C C . ASP A 1 92 ? 1.276 -0.892 -19.855 1.00 78.56 92 ASP A C 1
ATOM 734 O O . ASP A 1 92 ? 2.004 -0.070 -20.423 1.00 78.56 92 ASP A O 1
ATOM 738 N N . ARG A 1 93 ? 1.158 -0.923 -18.523 1.00 77.69 93 ARG A N 1
ATOM 739 C CA . ARG A 1 93 ? 1.904 -0.020 -17.642 1.00 77.69 93 ARG A CA 1
ATOM 740 C C . ARG A 1 93 ? 3.377 -0.399 -17.606 1.00 77.69 93 ARG A C 1
ATOM 742 O O . ARG A 1 93 ? 4.216 0.498 -17.643 1.00 77.69 93 ARG A O 1
ATOM 749 N N . ALA A 1 94 ? 3.682 -1.697 -17.583 1.00 81.06 94 ALA A N 1
ATOM 750 C CA . ALA A 1 94 ? 5.049 -2.201 -17.658 1.00 81.06 94 ALA A CA 1
ATOM 751 C C . ALA A 1 94 ? 5.738 -1.739 -18.951 1.00 81.06 94 ALA A C 1
ATOM 753 O O . ALA A 1 94 ? 6.832 -1.180 -18.891 1.00 81.06 94 ALA A O 1
ATOM 754 N N . ALA A 1 95 ? 5.077 -1.890 -20.104 1.00 81.62 95 ALA A N 1
ATOM 755 C CA . ALA A 1 95 ? 5.605 -1.463 -21.397 1.00 81.62 95 ALA A CA 1
ATOM 756 C C . ALA A 1 95 ? 5.903 0.042 -21.410 1.00 81.62 95 ALA A C 1
ATOM 758 O O . ALA A 1 95 ? 7.037 0.454 -21.653 1.00 81.62 95 ALA A O 1
ATOM 759 N N . LYS A 1 96 ? 4.925 0.872 -21.025 1.00 82.12 96 LYS A N 1
ATOM 760 C CA . LYS A 1 96 ? 5.094 2.331 -20.968 1.00 82.12 96 LYS A CA 1
ATOM 761 C C . LYS A 1 96 ? 6.224 2.759 -20.027 1.00 82.12 96 LYS A C 1
ATOM 763 O O . LYS A 1 96 ? 6.957 3.699 -20.331 1.00 82.12 96 LYS A O 1
ATOM 768 N N . TYR A 1 97 ? 6.365 2.078 -18.892 1.00 81.19 97 TYR A N 1
ATOM 769 C CA . TYR A 1 97 ? 7.432 2.335 -17.931 1.00 81.19 97 TYR A CA 1
ATOM 770 C C . TYR A 1 97 ? 8.815 2.038 -18.529 1.00 81.19 97 TYR A C 1
ATOM 772 O O . TYR A 1 97 ? 9.698 2.900 -18.494 1.00 81.19 97 TYR A O 1
ATOM 780 N N . TYR A 1 98 ? 8.994 0.862 -19.143 1.00 76.31 98 TYR A N 1
ATOM 781 C CA . TYR A 1 98 ? 10.257 0.502 -19.788 1.00 76.31 98 TYR A CA 1
ATOM 782 C C . TYR A 1 98 ? 10.576 1.401 -20.993 1.00 76.31 98 TYR A C 1
ATOM 784 O O . TYR A 1 98 ? 11.729 1.796 -21.153 1.00 76.31 98 TYR A O 1
ATOM 792 N N . GLU A 1 99 ? 9.586 1.795 -21.798 1.00 78.44 99 GLU A N 1
ATOM 793 C CA . GLU A 1 99 ? 9.783 2.735 -22.912 1.00 78.44 99 GLU A CA 1
ATOM 794 C C . GLU A 1 99 ? 10.241 4.117 -22.436 1.00 78.44 99 GLU A C 1
ATOM 796 O O . GLU A 1 99 ? 11.211 4.669 -22.957 1.00 78.44 99 GLU A O 1
ATOM 801 N N . GLN A 1 100 ? 9.566 4.693 -21.435 1.00 76.69 100 GLN A N 1
ATOM 802 C CA . GLN A 1 100 ? 9.958 5.990 -20.874 1.00 76.69 100 GLN A CA 1
ATOM 803 C C . GLN A 1 100 ? 11.371 5.942 -20.297 1.00 76.69 100 GLN A C 1
ATOM 805 O O . GLN A 1 100 ? 12.154 6.871 -20.497 1.00 76.69 100 GLN A O 1
ATOM 810 N N . TYR A 1 101 ? 11.714 4.847 -19.623 1.00 73.56 101 TYR A N 1
ATOM 811 C CA . TYR A 1 101 ? 13.058 4.644 -19.114 1.00 73.56 101 TYR A CA 1
ATOM 812 C C . TYR A 1 101 ? 14.100 4.575 -20.234 1.00 73.56 101 TYR A C 1
ATOM 814 O O . TYR A 1 101 ? 15.105 5.282 -20.179 1.00 73.56 101 TYR A O 1
ATOM 822 N N . LEU A 1 102 ? 13.859 3.763 -21.266 1.00 74.31 102 LEU A N 1
ATOM 823 C CA . LEU A 1 102 ? 14.775 3.608 -22.399 1.00 74.31 102 LEU A CA 1
ATOM 824 C C . LEU A 1 102 ? 14.961 4.914 -23.181 1.00 74.31 102 LEU A C 1
ATOM 826 O O . LEU A 1 102 ? 16.055 5.171 -23.675 1.00 74.31 102 LEU A O 1
ATOM 830 N N . ASN A 1 103 ? 13.927 5.754 -23.257 1.00 71.31 103 ASN A N 1
ATOM 831 C CA . ASN A 1 103 ? 14.002 7.064 -23.905 1.00 71.31 103 ASN A CA 1
ATOM 832 C C . ASN A 1 103 ? 14.791 8.097 -23.084 1.00 71.31 103 ASN A C 1
ATOM 834 O O . ASN A 1 103 ? 15.452 8.960 -23.660 1.00 71.31 103 ASN A O 1
ATOM 838 N N . ASN A 1 104 ? 14.731 8.015 -21.753 1.00 64.44 104 ASN A N 1
ATOM 839 C CA . ASN A 1 104 ? 15.399 8.960 -20.853 1.00 64.44 104 ASN A CA 1
ATOM 840 C C . ASN A 1 104 ? 16.805 8.506 -20.429 1.00 64.44 104 ASN A C 1
ATOM 842 O O . ASN A 1 104 ? 17.610 9.319 -19.973 1.00 64.44 104 ASN A O 1
ATOM 846 N N . SER A 1 105 ? 17.121 7.218 -20.572 1.00 59.59 105 SER A N 1
ATOM 847 C CA . SER A 1 105 ? 18.433 6.667 -20.247 1.00 59.59 105 SER A CA 1
ATOM 848 C C . SER A 1 105 ? 19.390 6.769 -21.433 1.00 59.59 105 SER A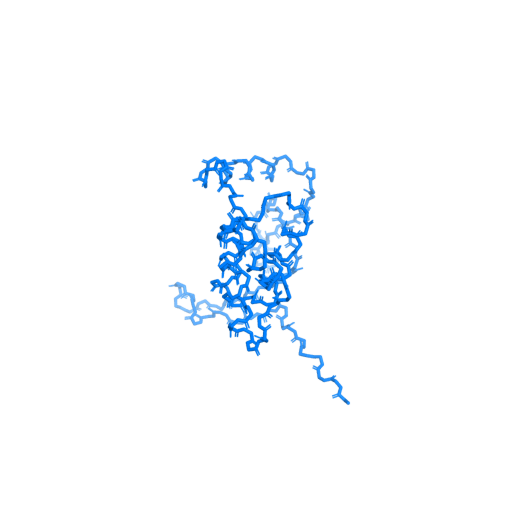 C 1
ATOM 850 O O . SER A 1 105 ? 19.088 6.353 -22.549 1.00 59.59 105 SER A O 1
ATOM 852 N N . ARG A 1 106 ? 20.616 7.250 -21.183 1.00 53.12 106 ARG A N 1
ATOM 853 C CA . ARG A 1 106 ? 21.705 7.198 -22.182 1.00 53.12 106 ARG A CA 1
ATOM 854 C C . ARG A 1 106 ? 22.232 5.777 -22.402 1.00 53.12 106 ARG A C 1
ATOM 856 O O . ARG A 1 106 ? 22.928 5.543 -23.387 1.00 53.12 106 ARG A O 1
ATOM 863 N N . ILE A 1 107 ? 21.915 4.846 -21.500 1.00 54.47 107 ILE A N 1
ATOM 864 C CA . ILE A 1 107 ? 22.338 3.448 -21.551 1.00 54.47 107 ILE A CA 1
ATOM 865 C C . ILE A 1 107 ? 21.080 2.582 -21.547 1.00 54.47 107 ILE A C 1
ATOM 867 O O . ILE A 1 107 ? 20.411 2.432 -20.525 1.00 54.47 107 ILE A O 1
ATOM 871 N N . ALA A 1 108 ? 20.759 2.004 -22.702 1.00 59.16 108 ALA A N 1
ATOM 872 C CA . ALA A 1 108 ? 19.786 0.924 -22.766 1.00 59.16 108 ALA A CA 1
ATOM 873 C C . ALA A 1 108 ? 20.420 -0.330 -22.148 1.00 59.16 108 ALA A C 1
ATOM 875 O O . ALA A 1 108 ? 21.417 -0.838 -22.663 1.00 59.16 108 ALA A O 1
ATOM 876 N N . THR A 1 109 ? 19.868 -0.812 -21.036 1.00 67.75 109 THR A N 1
ATOM 877 C CA . THR A 1 109 ? 20.304 -2.059 -20.399 1.00 67.75 109 THR A CA 1
ATOM 878 C C . THR A 1 109 ? 19.575 -3.246 -21.031 1.00 67.75 109 THR A C 1
ATOM 880 O O . THR A 1 109 ? 18.424 -3.128 -21.466 1.00 67.75 109 THR A O 1
ATOM 883 N N . ALA A 1 110 ? 20.243 -4.402 -21.104 1.00 67.12 110 ALA A N 1
ATOM 884 C CA . ALA A 1 110 ? 19.648 -5.629 -21.642 1.00 67.12 110 ALA A CA 1
ATOM 885 C C . ALA A 1 110 ? 18.361 -6.015 -20.889 1.00 67.12 110 ALA A C 1
ATOM 887 O O . ALA A 1 110 ? 17.382 -6.431 -21.509 1.00 67.12 110 ALA A O 1
ATOM 888 N N . ASP A 1 111 ? 18.335 -5.772 -19.579 1.00 68.38 111 ASP A N 1
ATOM 889 C CA . ASP A 1 111 ? 17.203 -6.072 -18.705 1.00 68.38 111 ASP A CA 1
ATOM 890 C C . ASP A 1 111 ? 15.957 -5.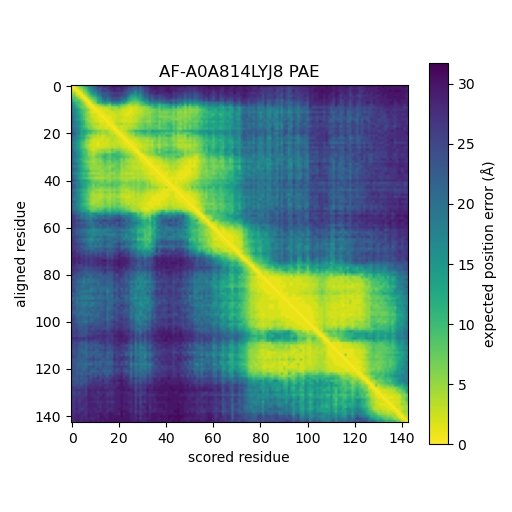245 -19.037 1.00 68.38 111 ASP A C 1
ATOM 892 O O . ASP A 1 111 ? 14.865 -5.798 -19.143 1.00 68.38 111 ASP A O 1
ATOM 896 N N . SER A 1 112 ? 16.097 -3.939 -19.288 1.00 71.12 112 SER A N 1
ATOM 897 C CA . SER A 1 112 ? 14.953 -3.086 -19.639 1.00 71.12 112 SER A CA 1
ATOM 898 C C . SER A 1 112 ? 14.362 -3.438 -21.010 1.00 71.12 112 SER A C 1
ATOM 900 O O . SER A 1 112 ? 13.151 -3.362 -21.204 1.00 71.12 112 SER A O 1
ATOM 902 N N . LEU A 1 113 ? 15.191 -3.884 -21.960 1.00 74.88 113 LEU A N 1
ATOM 903 C CA . LEU A 1 113 ? 14.739 -4.363 -23.276 1.00 74.88 113 LEU A CA 1
ATOM 904 C C . LEU A 1 113 ? 14.075 -5.748 -23.207 1.00 74.88 113 LEU A C 1
ATOM 906 O O . LEU A 1 113 ? 13.144 -6.051 -23.972 1.00 74.88 113 LEU A O 1
ATOM 910 N N . TYR A 1 114 ? 14.563 -6.598 -22.304 1.00 78.38 114 TYR A N 1
ATOM 911 C CA . TYR A 1 114 ? 13.951 -7.883 -21.993 1.00 78.38 114 TYR A CA 1
ATOM 912 C C . TYR A 1 114 ? 12.583 -7.689 -21.326 1.00 78.38 114 TYR A C 1
ATOM 914 O O . TYR A 1 114 ? 11.599 -8.285 -21.769 1.00 78.38 114 TYR A O 1
ATOM 922 N N . GLY A 1 115 ? 12.503 -6.798 -20.335 1.00 78.12 115 GLY A N 1
ATOM 923 C CA . GLY A 1 115 ? 11.269 -6.427 -19.648 1.00 78.12 115 GLY A CA 1
ATOM 924 C C . GLY A 1 115 ? 10.224 -5.833 -20.592 1.00 78.12 115 GLY A C 1
ATOM 925 O O . GLY A 1 115 ? 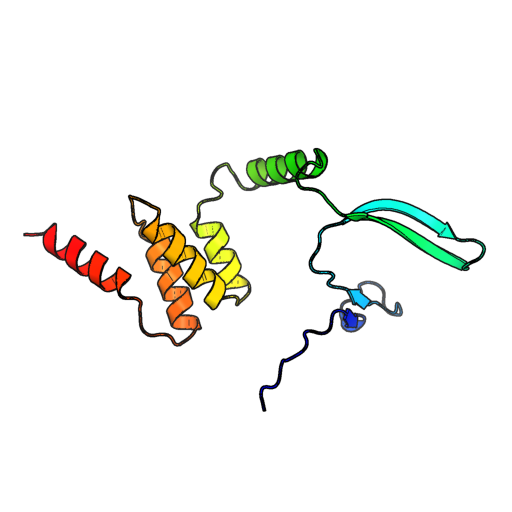9.095 -6.320 -20.618 1.00 78.12 115 GLY A O 1
ATOM 926 N N . LEU A 1 116 ? 10.615 -4.873 -21.443 1.00 80.88 116 LEU A N 1
ATOM 927 C CA . LEU A 1 116 ? 9.712 -4.259 -22.423 1.00 80.88 116 LEU A CA 1
ATOM 928 C C . LEU A 1 116 ? 9.069 -5.296 -23.339 1.00 80.88 116 LEU A C 1
ATOM 930 O O . LEU A 1 116 ? 7.852 -5.358 -23.441 1.00 80.88 116 LEU A O 1
ATOM 934 N N . GLY A 1 117 ? 9.856 -6.158 -23.981 1.00 77.94 117 GLY A N 1
ATOM 935 C CA . GLY A 1 117 ? 9.216 -7.107 -24.885 1.00 77.94 117 GLY A CA 1
ATOM 936 C C . GLY A 1 117 ? 8.619 -8.329 -24.205 1.00 77.94 117 GLY A C 1
ATOM 937 O O . GLY A 1 117 ? 7.849 -9.022 -24.852 1.00 77.94 117 GLY A O 1
ATOM 938 N N . SER A 1 118 ? 8.911 -8.589 -22.929 1.00 79.44 118 SER A N 1
ATOM 939 C CA . SER A 1 118 ? 8.058 -9.482 -22.139 1.00 79.44 118 SER A CA 1
ATOM 940 C C . SER A 1 118 ? 6.669 -8.860 -21.989 1.00 79.44 118 SER A C 1
ATOM 942 O O . SER A 1 118 ? 5.678 -9.535 -22.245 1.00 79.44 118 SER A O 1
ATOM 944 N N . ALA A 1 119 ? 6.594 -7.561 -21.673 1.00 83.00 119 ALA A N 1
ATOM 945 C CA . ALA A 1 119 ? 5.331 -6.829 -21.603 1.00 83.00 119 ALA A CA 1
ATOM 946 C C . ALA A 1 119 ? 4.588 -6.843 -22.950 1.00 83.00 119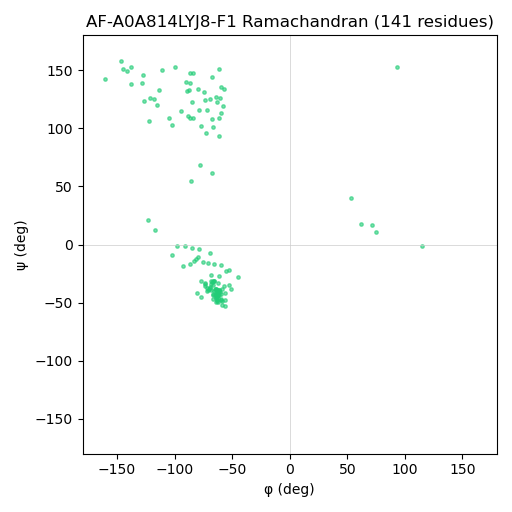 ALA A C 1
ATOM 948 O O . ALA A 1 119 ? 3.411 -7.188 -22.983 1.00 83.00 119 ALA A O 1
ATOM 949 N N . ASP A 1 120 ? 5.279 -6.561 -24.061 1.00 80.75 120 ASP A N 1
ATOM 950 C CA . ASP A 1 120 ? 4.680 -6.587 -25.405 1.00 80.75 120 ASP A CA 1
ATOM 951 C C . ASP A 1 120 ? 4.151 -7.980 -25.776 1.00 80.75 120 ASP A C 1
ATOM 953 O O . ASP A 1 120 ? 3.039 -8.096 -26.290 1.00 80.75 120 ASP A O 1
ATOM 957 N N . LEU A 1 121 ? 4.917 -9.041 -25.481 1.00 80.06 121 LEU A N 1
ATOM 958 C CA . LEU A 1 121 ? 4.509 -10.424 -25.743 1.00 80.06 121 LEU A CA 1
ATOM 959 C C . LEU A 1 121 ? 3.256 -10.804 -24.951 1.00 80.06 121 LEU A C 1
ATOM 961 O O . LEU A 1 121 ? 2.328 -11.368 -25.528 1.00 80.06 121 LEU A O 1
ATOM 965 N N . TYR A 1 122 ? 3.210 -10.480 -23.655 1.00 78.56 122 TYR A N 1
ATOM 966 C CA . TYR A 1 122 ? 2.042 -10.764 -22.817 1.00 78.56 122 TYR A CA 1
ATOM 967 C C . TYR A 1 122 ? 0.821 -9.914 -23.193 1.00 78.56 122 TYR A C 1
ATOM 969 O O . TYR A 1 122 ? -0.308 -10.373 -23.037 1.00 78.56 122 TYR A O 1
ATOM 977 N N . ASN A 1 123 ? 1.038 -8.730 -23.767 1.00 77.38 123 ASN A N 1
ATOM 978 C CA . ASN A 1 123 ? -0.017 -7.888 -24.328 1.00 77.38 123 ASN A CA 1
ATOM 979 C C . ASN A 1 123 ? -0.493 -8.303 -25.729 1.00 77.38 123 ASN A C 1
ATOM 981 O O . ASN A 1 123 ? -1.491 -7.773 -26.214 1.00 77.38 123 ASN A O 1
ATOM 985 N N . GLY A 1 124 ? 0.206 -9.216 -26.409 1.00 76.12 124 GLY A N 1
ATOM 986 C CA . GLY A 1 124 ? -0.076 -9.554 -2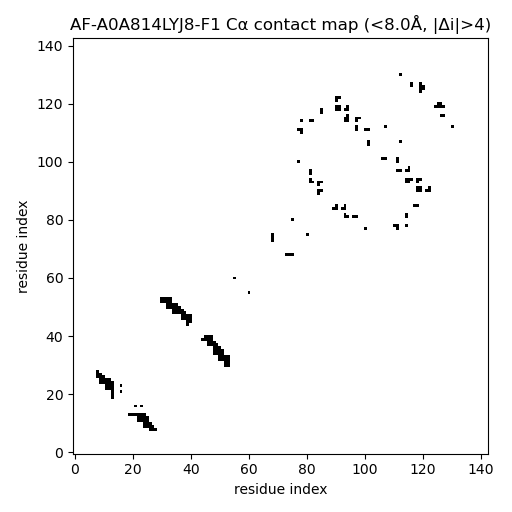7.807 1.00 76.12 124 GLY A CA 1
ATOM 987 C C . GLY A 1 124 ? 0.313 -8.454 -28.807 1.00 76.12 124 GLY A C 1
ATOM 988 O O . GLY A 1 124 ? -0.136 -8.481 -29.954 1.00 76.12 124 GLY A O 1
ATOM 989 N N . ASN A 1 125 ? 1.152 -7.499 -28.397 1.00 70.06 125 ASN A N 1
ATOM 990 C CA . ASN A 1 125 ? 1.662 -6.434 -29.254 1.00 70.06 125 ASN A CA 1
ATOM 991 C C . ASN A 1 125 ? 2.884 -6.911 -30.055 1.00 70.06 125 ASN A C 1
ATOM 993 O O . ASN A 1 1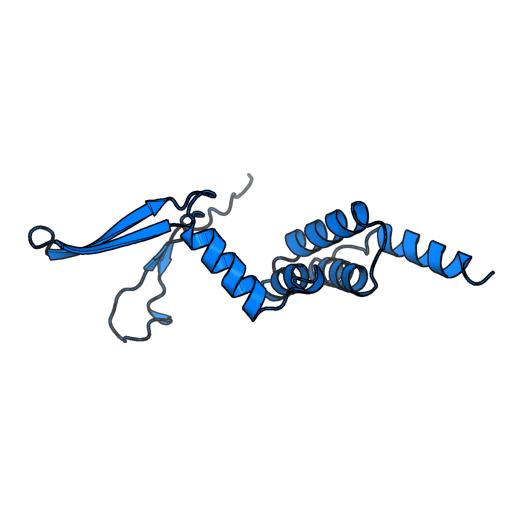25 ? 3.687 -7.727 -29.600 1.00 70.06 125 AS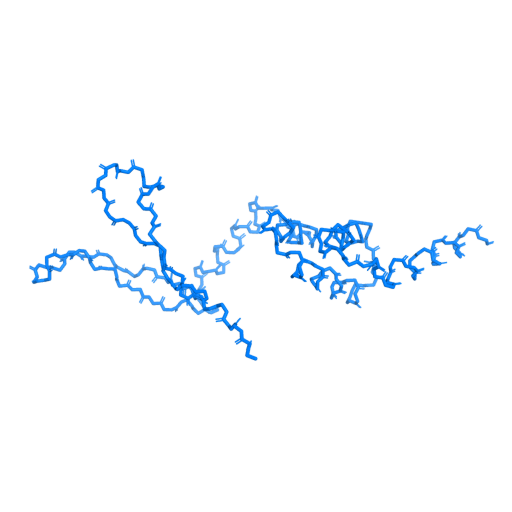N A O 1
ATOM 997 N N . SER A 1 126 ? 3.048 -6.386 -31.274 1.00 60.19 126 SER A N 1
ATOM 998 C CA . SER A 1 126 ? 4.281 -6.602 -32.045 1.00 60.19 126 SER A CA 1
ATOM 999 C C . SER A 1 126 ? 5.464 -5.885 -31.378 1.00 60.19 126 SER A C 1
ATOM 1001 O O . SER A 1 126 ? 5.268 -4.793 -30.844 1.00 60.19 126 SER A O 1
ATOM 1003 N N . PRO A 1 127 ? 6.684 -6.458 -31.412 1.00 58.94 127 PRO A N 1
ATOM 1004 C CA . PRO A 1 127 ? 7.836 -5.912 -30.698 1.00 58.94 127 PRO A CA 1
ATOM 1005 C C . PRO A 1 127 ? 8.138 -4.467 -31.111 1.00 58.94 127 PRO A C 1
ATOM 1007 O O . PRO A 1 127 ? 8.183 -4.153 -32.303 1.00 58.94 127 PRO A O 1
ATOM 1010 N N . SER A 1 128 ? 8.367 -3.603 -30.117 1.00 62.50 128 SER A N 1
ATOM 1011 C CA . SER A 1 128 ? 8.531 -2.163 -30.331 1.00 62.50 128 SER A CA 1
ATOM 1012 C C . SER A 1 128 ? 9.735 -1.798 -31.233 1.00 62.50 128 SER A C 1
ATOM 1014 O O . SER A 1 128 ? 10.765 -2.487 -31.226 1.00 62.50 128 SER A O 1
ATOM 1016 N N . PRO A 1 129 ? 9.676 -0.668 -31.976 1.00 60.75 129 PRO A N 1
ATOM 1017 C CA . PRO A 1 129 ? 10.753 -0.200 -32.866 1.00 60.75 129 PRO A CA 1
ATOM 1018 C C . PRO A 1 129 ? 12.122 -0.034 -32.185 1.00 60.75 129 PRO A C 1
ATOM 1020 O O . PRO A 1 129 ? 13.168 -0.084 -32.833 1.00 60.75 129 PRO A O 1
ATOM 1023 N N . GLN A 1 130 ? 12.134 0.139 -30.863 1.00 57.53 130 GLN A N 1
ATOM 1024 C CA . GLN A 1 130 ? 13.341 0.316 -30.054 1.00 57.53 130 GLN A CA 1
ATOM 1025 C C . GLN A 1 130 ? 14.218 -0.948 -30.051 1.00 57.53 130 GLN A C 1
ATOM 1027 O O . GLN A 1 130 ? 15.447 -0.840 -30.050 1.00 57.53 130 GLN A O 1
ATOM 1032 N N . ARG A 1 131 ? 13.613 -2.145 -30.157 1.00 58.53 131 ARG A N 1
ATOM 1033 C CA . ARG A 1 131 ? 14.348 -3.409 -30.346 1.00 58.53 131 ARG A CA 1
ATOM 1034 C C . ARG A 1 131 ? 15.100 -3.441 -31.674 1.00 58.53 131 ARG A C 1
ATOM 1036 O O . ARG A 1 131 ? 16.231 -3.916 -31.719 1.00 58.53 131 ARG A O 1
ATOM 1043 N N . GLU A 1 132 ? 14.512 -2.905 -32.742 1.00 59.72 132 GLU A N 1
ATOM 1044 C CA . GLU A 1 132 ? 15.150 -2.857 -34.062 1.00 59.72 132 GLU A CA 1
ATOM 1045 C C . GLU A 1 132 ? 16.276 -1.816 -34.119 1.00 59.72 132 GLU A C 1
ATOM 1047 O O . GLU A 1 132 ? 17.322 -2.063 -34.719 1.00 59.72 132 GLU A O 1
ATOM 1052 N N . ILE A 1 133 ? 16.108 -0.684 -33.430 1.00 60.69 133 ILE A N 1
ATOM 1053 C CA . ILE A 1 133 ? 17.153 0.338 -33.280 1.00 60.69 133 ILE A CA 1
ATOM 1054 C C . ILE A 1 133 ? 18.357 -0.227 -32.516 1.00 60.69 133 ILE A C 1
ATOM 1056 O O . ILE A 1 133 ? 19.496 -0.011 -32.930 1.00 60.69 133 ILE A O 1
ATOM 1060 N N . GLN A 1 134 ? 18.132 -0.983 -31.436 1.00 57.12 134 GLN A N 1
ATOM 1061 C CA . GLN A 1 134 ? 19.228 -1.602 -30.690 1.00 57.12 134 GLN A CA 1
ATOM 1062 C C . GLN A 1 134 ? 19.869 -2.760 -31.468 1.00 57.12 134 GLN A C 1
ATOM 1064 O O . GLN A 1 134 ? 21.091 -2.865 -31.476 1.00 57.12 134 GLN A O 1
ATOM 1069 N N . ARG A 1 135 ? 19.082 -3.569 -32.195 1.00 57.56 135 ARG A N 1
ATOM 1070 C CA . ARG A 1 135 ? 19.612 -4.597 -33.108 1.00 57.56 135 ARG A CA 1
ATOM 1071 C C . ARG A 1 135 ? 20.550 -3.978 -34.149 1.00 57.56 135 ARG A C 1
ATOM 1073 O O . ARG A 1 135 ? 21.676 -4.439 -34.287 1.00 57.56 135 ARG A O 1
ATOM 1080 N N . LYS A 1 136 ? 20.137 -2.881 -34.793 1.00 57.34 136 LYS A N 1
ATOM 1081 C CA . LYS A 1 136 ? 20.970 -2.141 -35.758 1.00 57.34 136 LYS A CA 1
ATOM 1082 C C . LYS A 1 136 ? 22.220 -1.529 -35.112 1.00 57.34 136 LYS A C 1
ATOM 1084 O O . LYS A 1 136 ? 23.285 -1.570 -35.716 1.00 57.34 136 LYS A O 1
ATOM 1089 N N . LYS A 1 137 ? 22.129 -1.013 -33.878 1.00 55.06 137 LYS A N 1
ATOM 1090 C CA . LYS A 1 137 ? 23.299 -0.521 -33.122 1.00 55.06 137 LYS A CA 1
ATOM 1091 C C . LYS A 1 137 ? 24.285 -1.638 -32.762 1.00 55.06 137 LYS A C 1
ATOM 1093 O O . LYS A 1 137 ? 25.487 -1.423 -32.854 1.00 55.06 137 LYS A O 1
ATOM 1098 N N . CYS A 1 138 ? 23.799 -2.818 -32.374 1.00 47.25 138 CYS A N 1
ATOM 1099 C CA . CYS A 1 138 ? 24.642 -3.984 -32.097 1.00 47.25 138 CYS A CA 1
ATOM 1100 C C . CYS A 1 138 ? 25.283 -4.554 -33.373 1.00 47.25 138 CYS A C 1
ATOM 1102 O O . CYS A 1 138 ? 26.443 -4.948 -33.333 1.00 47.25 138 CYS A O 1
ATOM 1104 N N . GLU A 1 139 ? 24.569 -4.548 -34.504 1.00 49.50 139 GLU A N 1
ATOM 1105 C CA . GLU A 1 139 ? 25.103 -4.945 -35.817 1.00 49.50 139 GLU A CA 1
ATOM 1106 C C . GLU A 1 139 ? 26.190 -3.967 -36.318 1.00 49.50 139 GLU A C 1
ATOM 1108 O O . GLU A 1 139 ? 27.180 -4.400 -36.900 1.00 49.50 139 GLU A O 1
ATOM 1113 N N . GLN A 1 140 ? 26.067 -2.663 -36.035 1.00 46.22 140 GLN A N 1
ATOM 1114 C CA . GLN A 1 140 ? 27.067 -1.642 -36.394 1.00 46.22 140 GLN A CA 1
ATOM 1115 C C . GLN A 1 140 ? 28.332 -1.641 -35.522 1.00 46.22 140 GLN A C 1
ATOM 1117 O O . GLN A 1 140 ? 29.323 -1.032 -35.904 1.00 46.22 140 GLN A O 1
ATOM 1122 N N . LEU A 1 141 ? 28.319 -2.302 -34.362 1.00 43.25 141 LEU A N 1
ATOM 1123 C CA . LEU A 1 141 ? 29.491 -2.450 -33.488 1.00 43.25 141 LEU A CA 1
ATOM 1124 C C . LEU A 1 141 ? 30.388 -3.640 -33.878 1.00 43.25 141 LEU A C 1
ATOM 1126 O O . LEU A 1 141 ? 31.424 -3.845 -33.250 1.00 43.25 141 LEU A O 1
ATOM 1130 N N . TYR A 1 142 ? 29.988 -4.424 -34.885 1.00 37.03 142 TYR A N 1
ATOM 1131 C CA . TYR A 1 142 ? 30.676 -5.643 -35.329 1.00 37.03 142 TYR A CA 1
ATOM 1132 C C . TYR A 1 142 ? 31.221 -5.570 -36.772 1.00 37.03 142 TYR A C 1
ATOM 1134 O O . TYR A 1 142 ? 31.623 -6.597 -37.320 1.00 37.03 142 TYR A O 1
ATOM 1142 N N . ILE A 1 143 ? 31.252 -4.372 -37.373 1.00 39.19 143 ILE A N 1
ATOM 1143 C CA . ILE A 1 143 ? 31.902 -4.051 -38.662 1.00 39.19 143 ILE A CA 1
ATOM 1144 C C . ILE A 1 143 ? 32.905 -2.927 -38.413 1.00 39.19 143 ILE A C 1
ATOM 1146 O O . ILE A 1 143 ? 34.040 -3.031 -38.927 1.00 39.19 143 ILE A O 1
#

Secondary structure (DSSP, 8-state):
--------SEEE-GGG-SSTT---EEE--SS-EEEEEEEEETTTTEEEEEEEEPPTT-HHHHHHHHHHHHHH-S---HHHHHHHHHHTT-HHHHHHHHHHHHHH-SS--HHHHHHHHHHHHHHTPPPPHHHHHHHHHHHHT--

InterPro domains:
  IPR011990 Tetratricopeptide-like helical domain superfamily [G3DSA:1.25.40.10] (21-140)

Sequence (143 aa):
MTFTKHASTSADIIHLSYYKGEDEVLIMLGAMFHTEKINYGKKEQMWIASVSLASDDDYDLKDLFSHYKDKIGEETNINSSGKILLEMGEYDRAAKYYEQYLNNSRIATADSLYGLGSADLYNGNSPSPQREIQRKKCEQLYI

Organism: NCBI:txid1234261

Radius of gyration: 22.22 Å; Cα contacts (8 Å, |Δi|>4): 122; chains: 1; bounding box: 55×34×61 Å

Solvent-accessible surface area (backbone atoms only — not comparable to full-atom values): 8722 Å² total; per-residue (Å²): 137,84,81,76,79,75,75,69,52,55,45,83,40,44,94,72,48,89,56,89,87,56,91,42,72,50,73,62,79,92,68,61,65,44,78,77,45,75,47,73,37,82,88,78,73,40,79,44,75,46,66,44,78,61,52,98,79,41,62,68,55,54,52,49,52,47,52,49,37,65,76,66,32,91,64,77,42,70,57,59,62,37,46,50,27,48,75,70,67,39,22,72,60,19,26,53,51,32,50,55,47,48,73,71,38,96,67,76,50,72,61,45,58,50,51,24,47,50,18,26,55,78,65,72,45,76,77,58,71,66,59,55,54,50,50,52,53,57,57,63,74,75,115

Nearest PDB structures (foldseek):
  3m51-assembly1_A  TM=8.357E-01  e=9.854E-01  Nicotiana tabacum
  6yo8-assembly2_C  TM=8.111E-01  e=1.631E+00  Homo sapiens
  5iwb-assembly1_B  TM=7.148E-01  e=2.875E+00  unidentified
  9ep1-assembly1_D  TM=6.111E-01  e=3.260E+00  Homo sapiens
  4f7r-assembly2_C  TM=6.312E-01  e=4.757E+00  Giardia duodenalis

pLDDT: mean 70.6, std 15.61, range [31.03, 97.06]

Mean predicted aligned error: 16.71 Å

Foldseek 3Di:
DDPPPPDDQKDFDQVVDPDNPDGDMDGHPVFDWDFPDWDQDPVVRDIDTDIDTDDPPPVVVVVVVVVVCVVVDVPPPLLVVLVVCVVVVVLVVSLVSLVVCCVPDPDDDPSSLVSNVSSCVSVVHDRDCVVVVVVVVVVVVVD